Protein AF-A0A3D5KER5-F1 (afdb_monomer_lite)

Sequence (67 aa):
MLALRQKISPVDYAKINNYLLDENSTRGIIKTFALLKARLSQEDYDKIKDIASKYIDVDCVEDYIEQ

pLDDT: mean 88.1, std 10.47, range [50.88, 95.0]

Secondary structure (DSSP, 8-state):
-HHHHTTS-HHHHHHHHHHHT-SSHHHHHHHHHHHHHHHS-HHHHHHHHHHHTTTS-HHHHHHHH--

Radius of gyration: 11.35 Å; chains: 1; bounding box: 28×29×25 Å

Structure (mmCIF, N/CA/C/O backbone):
data_AF-A0A3D5KER5-F1
#
_entry.id   AF-A0A3D5KER5-F1
#
loop_
_atom_site.group_PDB
_atom_site.id
_atom_site.type_symbol
_atom_site.label_atom_id
_atom_site.label_alt_id
_atom_site.label_comp_id
_atom_site.label_asym_id
_atom_site.label_entity_id
_atom_site.label_seq_id
_atom_site.pdbx_PDB_ins_code
_atom_site.Cartn_x
_atom_site.Cartn_y
_atom_site.Cartn_z
_atom_site.occupancy
_atom_site.B_iso_or_equiv
_atom_site.auth_seq_id
_atom_site.auth_comp_id
_atom_site.auth_asym_id
_atom_site.auth_atom_id
_atom_site.pdbx_PDB_model_num
ATOM 1 N N . MET A 1 1 ? -3.077 14.626 1.327 1.00 51.53 1 MET A N 1
ATOM 2 C CA . MET A 1 1 ? -1.838 13.965 1.800 1.00 51.53 1 MET A CA 1
ATOM 3 C C . MET A 1 1 ? -1.601 14.110 3.310 1.00 51.53 1 MET A C 1
ATOM 5 O O . MET A 1 1 ? -1.533 13.084 3.972 1.00 51.53 1 MET A O 1
ATOM 9 N N . LEU A 1 2 ? -1.537 15.318 3.900 1.00 50.88 2 LEU A N 1
ATOM 10 C CA . LEU A 1 2 ? -1.257 15.491 5.347 1.00 50.88 2 LEU A CA 1
ATOM 11 C C . LEU A 1 2 ? -2.278 14.837 6.303 1.00 50.88 2 LEU A C 1
ATOM 13 O O . LEU A 1 2 ? -1.872 14.274 7.314 1.00 50.88 2 LEU A O 1
ATOM 17 N N . ALA A 1 3 ? -3.574 14.859 5.978 1.00 57.41 3 ALA A N 1
ATOM 18 C CA . ALA A 1 3 ? -4.612 14.270 6.834 1.00 57.41 3 ALA A CA 1
ATOM 19 C C . ALA A 1 3 ? -4.536 12.733 6.917 1.00 57.41 3 ALA A C 1
ATOM 21 O O . ALA A 1 3 ? -4.786 12.158 7.969 1.00 57.41 3 ALA A O 1
ATOM 22 N N . LEU A 1 4 ? -4.133 12.064 5.831 1.00 60.88 4 LEU A N 1
ATOM 23 C CA . LEU A 1 4 ? -3.966 10.604 5.800 1.00 60.88 4 LEU A CA 1
ATOM 24 C C . LEU A 1 4 ? -2.711 10.164 6.559 1.00 60.88 4 LEU A C 1
ATOM 26 O O . LEU A 1 4 ? -2.717 9.128 7.214 1.00 60.88 4 LEU A O 1
ATOM 30 N N . ARG A 1 5 ? -1.658 10.993 6.556 1.00 63.44 5 ARG A N 1
ATOM 31 C CA . ARG A 1 5 ? -0.435 10.735 7.328 1.00 63.44 5 ARG A CA 1
ATOM 32 C C . ARG A 1 5 ? -0.699 10.644 8.833 1.00 63.44 5 ARG A C 1
ATOM 34 O O . ARG A 1 5 ? -0.026 9.878 9.505 1.00 63.44 5 ARG A O 1
ATOM 41 N N . GLN A 1 6 ? -1.675 11.392 9.356 1.00 66.44 6 GLN A N 1
ATOM 42 C CA . GLN A 1 6 ? -2.056 11.325 10.774 1.00 66.44 6 GLN A CA 1
ATOM 43 C C . GLN A 1 6 ? -2.823 10.045 11.139 1.00 66.44 6 GLN A C 1
ATOM 45 O O . GLN A 1 6 ? -2.904 9.704 12.314 1.00 66.44 6 GLN A O 1
ATOM 50 N N . LYS A 1 7 ? -3.373 9.334 10.147 1.00 75.25 7 LYS A N 1
ATOM 51 C CA . LYS A 1 7 ? -4.152 8.100 10.335 1.00 75.25 7 LYS A CA 1
ATOM 52 C C . LYS A 1 7 ? -3.306 6.829 10.224 1.00 75.25 7 LYS A C 1
ATOM 54 O O . LYS A 1 7 ? -3.810 5.738 10.463 1.00 75.25 7 LYS A O 1
ATOM 59 N N . ILE A 1 8 ? -2.027 6.961 9.870 1.00 83.12 8 ILE A N 1
ATOM 60 C CA . ILE A 1 8 ? -1.087 5.847 9.735 1.00 83.12 8 ILE A CA 1
ATOM 61 C C . ILE A 1 8 ? -0.112 5.892 10.911 1.00 83.12 8 ILE A C 1
ATOM 63 O O . ILE A 1 8 ? 0.453 6.940 11.226 1.00 83.12 8 ILE A O 1
ATOM 67 N N . SER A 1 9 ? 0.098 4.747 11.562 1.00 88.75 9 SER A N 1
ATOM 68 C CA . SER A 1 9 ? 1.065 4.649 12.657 1.00 88.75 9 SER A CA 1
ATOM 69 C C . SER A 1 9 ? 2.491 4.951 12.161 1.00 88.75 9 SER A C 1
ATOM 71 O O . SER A 1 9 ? 2.818 4.640 11.012 1.00 88.75 9 SER A O 1
ATOM 73 N N . PRO A 1 10 ? 3.396 5.485 13.003 1.00 87.81 10 PRO A N 1
ATOM 74 C CA . PRO A 1 10 ? 4.793 5.694 12.608 1.00 87.81 10 PRO A CA 1
ATOM 75 C C . PRO A 1 10 ? 5.474 4.415 12.093 1.00 87.81 10 PRO A C 1
ATOM 77 O O . PRO A 1 10 ? 6.287 4.466 11.172 1.00 87.81 10 PRO A O 1
ATOM 80 N N . VAL A 1 11 ? 5.101 3.259 12.655 1.00 90.56 11 VAL A N 1
ATOM 81 C CA . VAL A 1 11 ? 5.602 1.942 12.242 1.00 90.56 11 VAL A CA 1
ATOM 82 C C . VAL A 1 11 ? 5.132 1.589 10.833 1.00 90.56 11 VAL A C 1
ATOM 84 O O . VAL A 1 11 ? 5.937 1.174 10.003 1.00 90.56 11 VAL A O 1
ATOM 87 N N . ASP A 1 12 ? 3.844 1.760 10.539 1.00 90.94 12 ASP A N 1
ATOM 88 C CA . ASP A 1 12 ? 3.311 1.467 9.208 1.00 90.94 12 ASP A CA 1
ATOM 89 C C . ASP A 1 12 ? 3.824 2.472 8.168 1.00 90.94 12 ASP A C 1
ATOM 91 O O . ASP A 1 12 ? 4.127 2.083 7.044 1.00 90.94 12 ASP A O 1
ATOM 95 N N . TYR A 1 13 ? 4.047 3.731 8.553 1.00 89.00 13 TYR A N 1
ATOM 96 C CA . TYR A 1 13 ? 4.703 4.714 7.690 1.00 89.00 13 TYR A CA 1
ATOM 97 C C . TYR A 1 13 ? 6.130 4.285 7.314 1.00 89.00 13 TYR A C 1
ATOM 99 O O . TYR A 1 13 ? 6.509 4.348 6.144 1.00 89.00 13 TYR A O 1
ATOM 107 N N . ALA A 1 14 ? 6.916 3.799 8.281 1.00 91.44 14 ALA A N 1
ATOM 108 C CA . ALA A 1 14 ? 8.254 3.273 8.013 1.00 91.44 14 ALA A CA 1
ATOM 109 C C . ALA A 1 14 ? 8.215 2.048 7.081 1.00 91.44 14 ALA A C 1
ATOM 111 O O . ALA A 1 14 ? 9.046 1.936 6.180 1.00 91.44 14 ALA A O 1
ATOM 112 N N . LYS A 1 15 ? 7.223 1.161 7.243 1.00 93.56 15 LYS A N 1
ATOM 113 C CA . LYS A 1 15 ? 7.018 0.022 6.333 1.00 93.56 15 LYS A CA 1
ATOM 114 C C . LYS A 1 1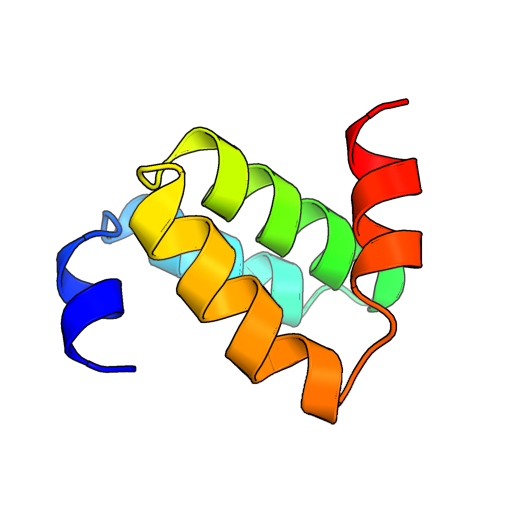5 ? 6.710 0.473 4.913 1.00 93.56 15 LYS A C 1
ATOM 116 O O . LYS A 1 15 ? 7.350 -0.025 3.996 1.00 93.56 15 LYS A O 1
ATOM 121 N N . ILE A 1 16 ? 5.792 1.426 4.738 1.00 92.12 16 ILE A N 1
ATOM 122 C CA . ILE A 1 16 ? 5.472 1.993 3.420 1.00 92.12 16 ILE A CA 1
ATOM 123 C C . ILE A 1 16 ? 6.738 2.558 2.777 1.00 92.12 16 ILE A C 1
ATOM 125 O O . ILE A 1 16 ? 7.025 2.248 1.627 1.00 92.12 16 ILE A O 1
ATOM 129 N N . ASN A 1 17 ? 7.540 3.318 3.526 1.00 91.12 17 ASN A N 1
ATOM 130 C CA . ASN A 1 17 ? 8.791 3.859 3.002 1.00 91.12 17 ASN A CA 1
ATOM 131 C C . ASN A 1 17 ? 9.754 2.751 2.543 1.00 91.12 17 ASN A C 1
ATOM 133 O O . ASN A 1 17 ? 10.334 2.852 1.470 1.00 91.12 17 ASN A O 1
ATOM 137 N N . ASN A 1 18 ? 9.878 1.667 3.311 1.00 94.19 18 ASN A N 1
ATOM 138 C CA . ASN A 1 18 ? 10.703 0.522 2.921 1.00 94.19 18 ASN A CA 1
ATOM 139 C C . ASN A 1 18 ? 10.142 -0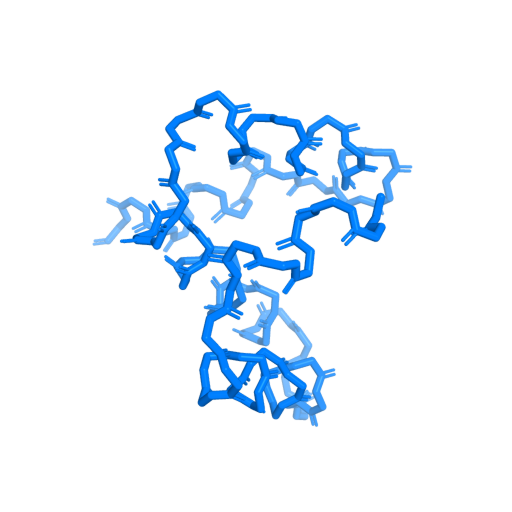.220 1.699 1.00 94.19 18 ASN A C 1
ATOM 141 O O . ASN A 1 18 ? 10.914 -0.674 0.864 1.00 94.19 18 ASN A O 1
ATOM 145 N N . TYR A 1 19 ? 8.818 -0.345 1.574 1.00 94.81 19 TYR A N 1
ATOM 146 C CA . TYR A 1 19 ? 8.188 -0.978 0.414 1.00 94.81 19 TYR A CA 1
ATOM 147 C C . TYR A 1 19 ? 8.387 -0.156 -0.857 1.00 94.81 19 TYR A C 1
ATOM 149 O O . TYR A 1 19 ? 8.674 -0.723 -1.902 1.00 94.81 19 TYR A O 1
ATOM 157 N N . LEU A 1 20 ? 8.294 1.171 -0.774 1.00 88.62 20 LEU A N 1
ATOM 158 C CA . LEU A 1 20 ? 8.514 2.054 -1.923 1.00 88.62 20 LEU A CA 1
ATOM 159 C C . LEU A 1 20 ? 9.982 2.108 -2.379 1.00 88.62 20 LEU A C 1
ATOM 161 O O . LEU A 1 20 ? 10.251 2.550 -3.491 1.00 88.62 20 LEU A O 1
ATOM 165 N N . LEU A 1 21 ? 10.913 1.647 -1.541 1.00 92.31 21 LEU A N 1
ATOM 166 C CA . LEU A 1 21 ? 12.335 1.496 -1.859 1.00 92.31 21 LEU A CA 1
ATOM 167 C C . LEU A 1 21 ? 12.713 0.055 -2.255 1.00 92.31 21 LEU A C 1
ATOM 169 O O . LEU A 1 21 ? 13.894 -0.228 -2.441 1.00 92.31 21 LEU A O 1
ATOM 173 N N . ASP A 1 22 ? 11.744 -0.863 -2.355 1.00 93.56 22 ASP A N 1
ATOM 174 C CA . ASP A 1 22 ? 11.984 -2.249 -2.773 1.00 93.56 22 ASP A CA 1
ATOM 175 C C . ASP A 1 22 ? 12.542 -2.273 -4.210 1.00 93.56 22 ASP A C 1
ATOM 177 O O . ASP A 1 22 ? 12.003 -1.618 -5.106 1.00 93.56 22 ASP A O 1
ATOM 181 N N . GLU A 1 23 ? 13.614 -3.044 -4.435 1.00 93.12 23 GLU A N 1
ATOM 182 C CA . GLU A 1 23 ? 14.237 -3.216 -5.760 1.00 93.12 23 GLU A CA 1
ATOM 183 C C . GLU A 1 23 ? 13.224 -3.675 -6.816 1.00 93.12 23 GLU A C 1
ATOM 185 O O . GLU A 1 23 ? 13.330 -3.331 -7.992 1.00 93.12 23 GLU A O 1
ATOM 190 N N . ASN A 1 24 ? 12.212 -4.434 -6.388 1.00 93.00 24 ASN A N 1
ATOM 191 C CA . ASN A 1 24 ? 11.056 -4.742 -7.204 1.00 93.00 24 ASN A CA 1
ATOM 192 C C . ASN A 1 24 ? 9.943 -3.728 -6.913 1.00 93.00 24 ASN A C 1
ATOM 194 O O . ASN A 1 24 ? 9.136 -3.901 -5.994 1.00 93.00 24 ASN A O 1
ATOM 198 N N . SER A 1 25 ? 9.870 -2.690 -7.747 1.00 88.75 25 SER A N 1
ATOM 199 C CA . SER A 1 25 ? 8.898 -1.605 -7.591 1.00 88.75 25 SER A CA 1
ATOM 200 C C . SER A 1 25 ? 7.447 -2.093 -7.626 1.00 88.75 25 SER A C 1
ATOM 202 O O . SER A 1 25 ? 6.628 -1.612 -6.846 1.00 88.75 25 SER A O 1
ATOM 204 N N . THR A 1 26 ? 7.121 -3.091 -8.457 1.00 91.31 26 THR A N 1
ATOM 205 C CA . THR A 1 26 ? 5.774 -3.685 -8.518 1.00 91.31 26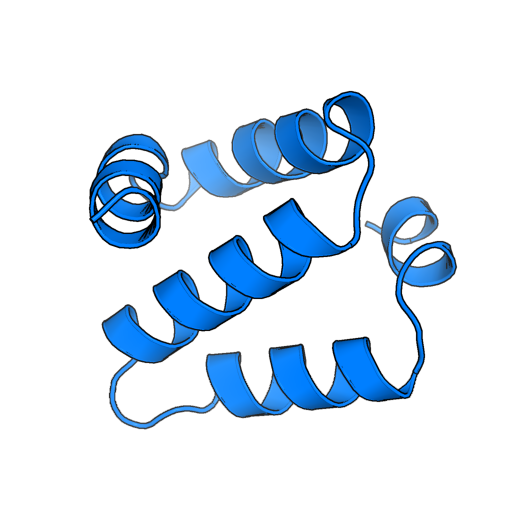 THR A CA 1
ATOM 206 C C . THR A 1 26 ? 5.391 -4.314 -7.182 1.00 91.31 26 THR A C 1
ATOM 208 O O . THR A 1 26 ? 4.336 -4.014 -6.624 1.00 91.31 26 THR A O 1
ATOM 211 N N . ARG A 1 27 ? 6.281 -5.131 -6.608 1.00 92.75 27 ARG A N 1
ATOM 212 C CA . ARG A 1 27 ? 6.082 -5.733 -5.284 1.00 92.75 27 ARG A CA 1
ATOM 213 C C . ARG A 1 27 ? 5.961 -4.667 -4.194 1.00 92.75 27 ARG A C 1
ATOM 215 O O . ARG A 1 27 ? 5.150 -4.819 -3.281 1.00 92.75 27 ARG A O 1
ATOM 222 N N . GLY A 1 28 ? 6.760 -3.608 -4.284 1.00 93.94 28 GLY A N 1
ATOM 223 C CA . GLY A 1 28 ? 6.710 -2.463 -3.378 1.00 93.94 28 GLY A CA 1
ATOM 224 C C . GLY A 1 28 ? 5.352 -1.759 -3.376 1.00 93.94 28 GLY A C 1
ATOM 225 O O . GLY A 1 28 ? 4.773 -1.511 -2.314 1.00 93.94 28 GLY A O 1
ATOM 226 N N . ILE A 1 29 ? 4.806 -1.503 -4.565 1.00 93.00 29 ILE A N 1
ATOM 227 C CA . ILE A 1 29 ? 3.478 -0.908 -4.749 1.00 93.00 29 ILE A CA 1
ATOM 228 C C . ILE A 1 29 ? 2.394 -1.831 -4.178 1.00 93.00 29 ILE A C 1
ATOM 230 O O . ILE A 1 29 ? 1.623 -1.383 -3.331 1.00 93.00 29 ILE A O 1
ATOM 234 N N . ILE A 1 30 ? 2.386 -3.121 -4.535 1.00 94.50 30 ILE A N 1
ATOM 235 C CA . ILE A 1 30 ? 1.389 -4.089 -4.036 1.00 94.50 30 ILE A CA 1
ATOM 236 C C . ILE A 1 30 ? 1.392 -4.138 -2.501 1.00 94.50 30 ILE A C 1
ATOM 238 O O . ILE A 1 30 ? 0.351 -3.974 -1.867 1.00 94.50 30 ILE A O 1
ATOM 242 N N . LYS A 1 31 ? 2.568 -4.272 -1.871 1.00 95.00 31 LYS A N 1
ATOM 243 C CA . LYS A 1 31 ? 2.688 -4.287 -0.399 1.00 95.00 31 LYS A CA 1
ATOM 244 C C . LYS A 1 31 ? 2.210 -2.987 0.247 1.00 95.00 31 LYS A C 1
ATOM 246 O O . LYS A 1 31 ? 1.637 -3.016 1.337 1.00 95.00 31 LYS A O 1
ATOM 251 N N . THR A 1 32 ? 2.450 -1.854 -0.408 1.00 94.00 32 THR A N 1
ATOM 252 C CA . THR A 1 32 ? 1.999 -0.543 0.070 1.00 94.00 32 THR A CA 1
ATOM 253 C C . THR A 1 32 ? 0.477 -0.464 0.066 1.00 94.00 32 THR A C 1
ATOM 255 O O . THR A 1 32 ? -0.115 -0.135 1.094 1.00 94.00 32 THR A O 1
ATOM 258 N N . PHE A 1 33 ? -0.165 -0.821 -1.047 1.00 94.56 33 PHE A N 1
ATOM 259 C CA . PHE A 1 33 ? -1.622 -0.796 -1.160 1.00 94.56 33 PHE A CA 1
ATOM 260 C C . PHE A 1 33 ? -2.294 -1.821 -0.243 1.00 94.56 33 PHE A C 1
ATOM 262 O O . PHE A 1 33 ? -3.274 -1.469 0.410 1.00 94.56 33 PHE A O 1
ATOM 269 N N . ALA A 1 34 ? -1.725 -3.020 -0.091 1.00 94.94 34 ALA A N 1
ATOM 270 C CA . ALA A 1 34 ? -2.221 -4.028 0.846 1.00 94.94 34 ALA A CA 1
ATOM 271 C C . ALA A 1 34 ? -2.195 -3.526 2.300 1.00 94.94 34 ALA A C 1
ATOM 273 O O . ALA A 1 34 ? -3.173 -3.663 3.037 1.00 94.94 34 ALA A O 1
ATOM 274 N N . LEU A 1 35 ? -1.093 -2.889 2.718 1.00 94.06 35 LEU A N 1
ATOM 275 C CA . LEU A 1 35 ? -0.982 -2.331 4.066 1.00 94.06 35 LEU A CA 1
ATOM 276 C C . LEU A 1 35 ? -1.971 -1.180 4.284 1.00 94.06 35 LEU A C 1
ATOM 278 O O . LEU A 1 35 ? -2.580 -1.093 5.348 1.00 94.06 35 LEU A O 1
ATOM 282 N N . LEU A 1 36 ? -2.150 -0.309 3.290 1.00 92.75 36 LEU A N 1
ATOM 283 C CA . LEU A 1 36 ? -3.106 0.795 3.364 1.00 92.75 36 LEU A CA 1
ATOM 284 C C . LEU A 1 36 ? -4.554 0.287 3.450 1.00 92.75 36 LEU A C 1
ATOM 286 O O . LEU A 1 36 ? -5.284 0.755 4.323 1.00 92.75 36 LEU A O 1
ATOM 290 N N . LYS A 1 37 ? -4.935 -0.712 2.640 1.00 93.31 37 LYS A N 1
ATOM 291 C CA . LYS A 1 37 ? -6.262 -1.363 2.663 1.00 93.31 37 LYS A CA 1
ATOM 292 C C . LYS A 1 37 ? -6.565 -1.980 4.029 1.00 93.31 37 LYS A C 1
ATOM 294 O O . LYS A 1 37 ? -7.671 -1.857 4.536 1.00 93.31 37 LYS A O 1
ATOM 299 N N . ALA A 1 38 ? -5.560 -2.582 4.665 1.00 92.50 38 ALA A N 1
ATOM 300 C CA . ALA A 1 38 ? -5.701 -3.209 5.979 1.00 92.50 38 ALA A CA 1
ATOM 301 C C . ALA A 1 38 ? -5.758 -2.220 7.162 1.00 92.50 38 ALA A C 1
ATOM 303 O O . ALA A 1 38 ? -6.134 -2.610 8.270 1.00 92.50 38 ALA A O 1
ATOM 304 N N . ARG A 1 39 ? -5.310 -0.970 6.983 1.00 90.75 39 ARG A N 1
ATOM 305 C CA . ARG A 1 39 ? -5.155 0.007 8.079 1.00 90.75 39 ARG A CA 1
ATOM 306 C C . ARG A 1 39 ? -6.143 1.155 8.032 1.00 90.75 39 ARG A C 1
ATOM 308 O O . ARG A 1 39 ? -6.477 1.701 9.081 1.00 90.75 39 ARG A O 1
ATOM 315 N N . LEU A 1 40 ? -6.555 1.553 6.839 1.00 90.44 40 LEU A N 1
ATOM 316 C CA . LEU A 1 40 ? -7.453 2.676 6.641 1.00 90.44 40 LEU A CA 1
ATOM 317 C C . LEU A 1 40 ? -8.908 2.209 6.631 1.00 90.44 40 LEU A C 1
ATOM 319 O O . LEU A 1 40 ? -9.210 1.045 6.381 1.00 90.44 40 LEU A O 1
ATOM 323 N N . SER A 1 41 ? -9.821 3.142 6.892 1.00 91.69 41 SER A N 1
ATOM 324 C CA . SER A 1 41 ? -11.224 2.921 6.554 1.00 91.69 41 SER A CA 1
ATOM 325 C C . SER A 1 41 ? -11.374 2.825 5.035 1.00 91.69 41 SER A C 1
ATOM 327 O O . SER A 1 41 ? -10.567 3.391 4.293 1.00 91.69 41 SER A O 1
ATOM 329 N N . GLN A 1 42 ? -12.442 2.172 4.572 1.00 91.88 42 GLN A N 1
ATOM 330 C CA . GLN A 1 42 ? -12.742 2.087 3.143 1.00 91.88 42 GLN A CA 1
ATOM 331 C C . GLN A 1 42 ? -12.783 3.47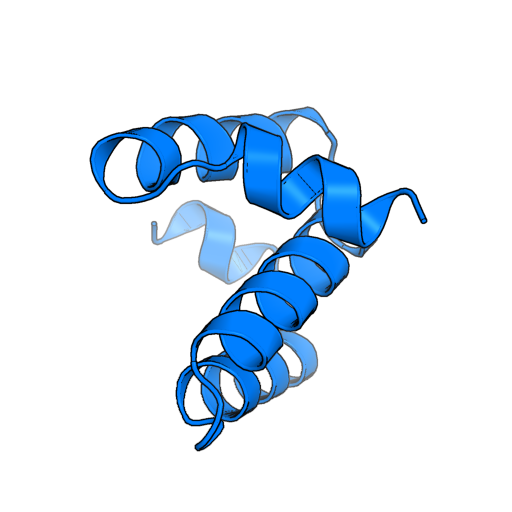9 2.488 1.00 91.88 42 GLN A C 1
ATOM 333 O O . GLN A 1 42 ? -12.158 3.689 1.458 1.00 91.88 42 GLN A O 1
ATOM 338 N N . GLU A 1 43 ? -13.413 4.461 3.143 1.00 92.62 43 GLU A N 1
ATOM 339 C CA . GLU A 1 43 ? -13.499 5.842 2.649 1.00 92.62 43 GLU A CA 1
ATOM 340 C C . GLU A 1 43 ? -12.117 6.497 2.469 1.00 92.62 43 GLU A C 1
ATOM 342 O O . GLU A 1 43 ? -11.858 7.174 1.473 1.00 92.62 43 GLU A O 1
ATOM 347 N N . ASP A 1 44 ? -11.215 6.326 3.438 1.00 91.62 44 ASP A N 1
ATOM 348 C CA . ASP A 1 44 ? -9.864 6.885 3.354 1.00 91.62 44 ASP A CA 1
ATOM 349 C C . ASP A 1 44 ? -9.010 6.149 2.318 1.00 91.62 44 ASP A C 1
ATOM 351 O O . ASP A 1 44 ? -8.198 6.774 1.631 1.00 91.62 44 ASP A O 1
ATOM 355 N N . TYR A 1 45 ? -9.199 4.837 2.193 1.00 92.75 45 TYR A N 1
ATOM 356 C CA . TYR A 1 45 ? -8.518 4.025 1.198 1.00 92.75 45 TYR A CA 1
ATOM 357 C C . TYR A 1 45 ? -8.958 4.387 -0.225 1.00 92.75 45 TYR A C 1
ATOM 359 O O . TYR A 1 45 ? -8.110 4.607 -1.089 1.00 92.75 45 TYR A O 1
ATOM 367 N N . ASP A 1 46 ? -10.257 4.571 -0.455 1.00 93.50 46 ASP A N 1
ATOM 368 C CA . ASP A 1 46 ? -10.799 4.988 -1.751 1.00 93.50 46 ASP A CA 1
ATOM 369 C C . ASP A 1 46 ? -10.272 6.366 -2.174 1.00 93.50 46 ASP A C 1
ATOM 371 O O . ASP A 1 46 ? -9.924 6.563 -3.337 1.00 93.50 46 ASP A O 1
ATOM 375 N N . LYS A 1 47 ? -10.088 7.299 -1.228 1.00 92.69 47 LYS A N 1
ATOM 376 C CA . LYS A 1 47 ? -9.420 8.586 -1.504 1.00 92.69 47 LYS A CA 1
ATOM 377 C C . LYS A 1 47 ? -7.970 8.410 -1.955 1.00 92.69 47 LYS A C 1
ATOM 379 O O . LYS A 1 47 ? -7.497 9.180 -2.787 1.00 92.69 47 LYS A O 1
ATOM 384 N N . ILE A 1 48 ? -7.239 7.437 -1.404 1.00 90.88 48 ILE A N 1
ATOM 385 C CA . ILE A 1 48 ? -5.880 7.129 -1.873 1.00 90.88 48 ILE A CA 1
ATOM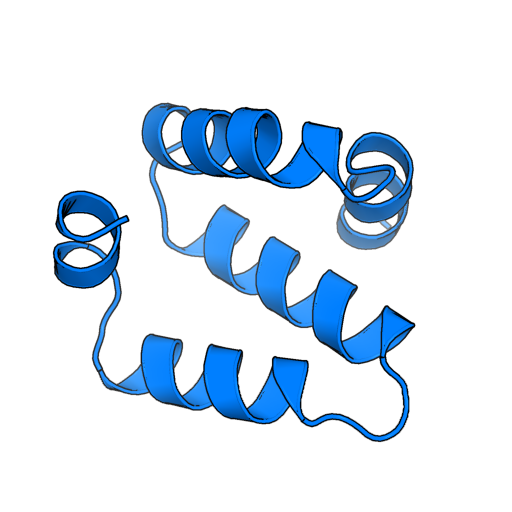 386 C C . ILE A 1 48 ? -5.926 6.536 -3.277 1.00 90.88 48 ILE A C 1
ATOM 388 O O . ILE A 1 48 ? -5.141 6.970 -4.121 1.00 90.88 48 ILE A O 1
ATOM 392 N N . LYS A 1 49 ? -6.844 5.599 -3.538 1.00 93.19 49 LYS A N 1
ATOM 393 C CA . LYS A 1 49 ? -7.019 5.008 -4.870 1.00 93.19 49 LYS A CA 1
ATOM 394 C C . LYS A 1 49 ? -7.317 6.074 -5.924 1.00 93.19 49 LYS A C 1
ATOM 396 O O . LYS A 1 49 ? -6.646 6.088 -6.947 1.00 93.19 49 LYS A O 1
ATOM 401 N N . ASP A 1 50 ? -8.213 7.021 -5.644 1.00 93.62 50 ASP A N 1
ATOM 402 C CA . ASP A 1 50 ? -8.533 8.137 -6.554 1.00 93.62 50 ASP A CA 1
ATOM 403 C C . ASP A 1 50 ? -7.327 9.048 -6.856 1.00 93.62 50 ASP A C 1
ATOM 405 O O . ASP A 1 50 ? -7.147 9.548 -7.967 1.00 93.62 50 ASP A O 1
ATOM 409 N N . ILE A 1 51 ? -6.457 9.270 -5.868 1.00 90.69 51 ILE A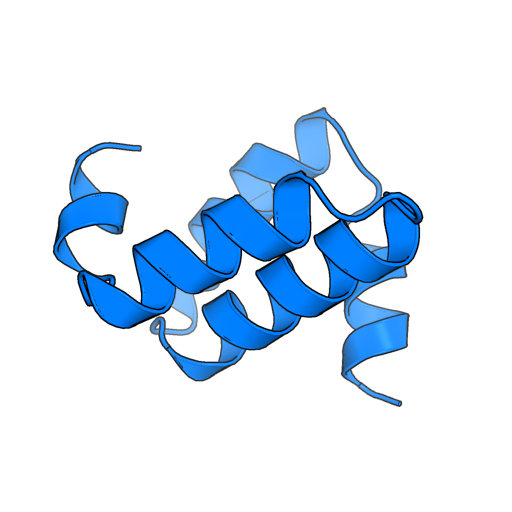 N 1
ATOM 410 C CA . ILE A 1 51 ? -5.235 10.051 -6.086 1.00 90.69 51 ILE A CA 1
ATOM 411 C C . ILE A 1 51 ? -4.230 9.247 -6.918 1.00 90.69 51 ILE A C 1
ATOM 413 O O . ILE A 1 51 ? -3.604 9.802 -7.821 1.00 90.69 51 ILE A O 1
ATOM 417 N N . ALA A 1 52 ? -4.050 7.966 -6.601 1.00 91.06 52 ALA A N 1
ATOM 418 C CA . ALA A 1 52 ? -3.051 7.117 -7.232 1.00 91.06 52 ALA A CA 1
ATOM 419 C C . ALA A 1 52 ? -3.426 6.688 -8.656 1.00 91.06 52 ALA A C 1
ATOM 421 O O . ALA A 1 52 ? -2.530 6.563 -9.489 1.00 91.06 52 ALA A O 1
ATOM 422 N N . SER A 1 53 ? -4.718 6.542 -8.963 1.00 93.75 53 SER A N 1
ATOM 423 C CA . SER A 1 53 ? -5.230 6.158 -10.289 1.00 93.75 53 SER A CA 1
ATOM 424 C C . SER A 1 53 ? -4.814 7.122 -11.403 1.00 93.75 53 SER A C 1
ATOM 426 O O . SER A 1 53 ? -4.761 6.756 -12.572 1.00 93.75 53 SER A O 1
ATOM 428 N N . LYS A 1 54 ? -4.437 8.354 -11.046 1.00 94.62 54 LYS A N 1
ATOM 429 C CA . LYS A 1 54 ? -3.882 9.356 -11.970 1.00 94.62 54 LYS A CA 1
ATOM 430 C C . LYS A 1 54 ? -2.473 9.020 -12.462 1.00 94.62 54 LYS A C 1
ATOM 432 O O . LYS A 1 54 ? -1.996 9.657 -13.397 1.00 94.62 54 LYS A O 1
ATOM 437 N N . TYR A 1 55 ? -1.799 8.074 -11.814 1.00 91.44 55 TYR A N 1
ATOM 438 C CA . TYR A 1 55 ? -0.392 7.752 -12.050 1.00 91.44 55 TYR A CA 1
ATOM 439 C C . TYR A 1 55 ? -0.149 6.264 -12.306 1.00 91.44 55 TYR A C 1
ATOM 441 O O . TYR A 1 55 ? 0.820 5.930 -12.985 1.00 91.44 55 TYR A O 1
ATOM 449 N N . ILE A 1 56 ? -0.988 5.381 -11.760 1.00 89.94 56 ILE A N 1
ATOM 450 C CA . ILE A 1 56 ? -0.857 3.927 -11.890 1.00 89.94 56 ILE A CA 1
ATOM 451 C C . ILE A 1 56 ? -2.219 3.271 -12.127 1.00 89.94 56 ILE A C 1
ATOM 453 O O . ILE A 1 56 ? -3.253 3.823 -11.758 1.00 89.94 56 ILE A O 1
ATOM 457 N N . ASP A 1 57 ? -2.200 2.064 -12.688 1.00 92.88 57 ASP A N 1
ATOM 458 C CA . ASP A 1 57 ? -3.378 1.202 -12.787 1.00 92.88 57 ASP A CA 1
ATOM 459 C C . ASP A 1 57 ? -3.662 0.563 -11.418 1.00 92.88 57 ASP A C 1
ATOM 461 O O . ASP A 1 57 ? -3.049 -0.435 -11.033 1.00 92.88 57 ASP A O 1
ATOM 465 N N . VAL A 1 58 ? -4.525 1.215 -10.637 1.00 91.31 58 VAL A N 1
ATOM 466 C CA . VAL A 1 58 ? -4.869 0.780 -9.275 1.00 91.31 58 VAL A CA 1
ATOM 467 C C . VAL A 1 58 ? -5.754 -0.465 -9.290 1.00 91.31 58 VAL A C 1
ATOM 469 O O . VAL A 1 58 ? -5.638 -1.275 -8.375 1.00 91.31 58 VAL A O 1
ATOM 472 N N . ASP A 1 59 ? -6.581 -0.647 -10.320 1.00 91.06 59 ASP A N 1
ATOM 473 C CA . ASP A 1 59 ? -7.447 -1.824 -10.444 1.00 91.06 59 ASP A CA 1
ATOM 474 C C . ASP A 1 59 ? -6.587 -3.083 -10.625 1.00 91.06 59 ASP A C 1
ATOM 476 O O . ASP A 1 59 ? -6.751 -4.063 -9.903 1.00 91.06 59 ASP A O 1
ATOM 480 N N . CYS A 1 60 ? -5.552 -2.999 -11.469 1.00 91.25 60 CYS A N 1
ATOM 481 C CA . CYS A 1 60 ? -4.551 -4.056 -11.607 1.00 91.25 60 CYS A CA 1
ATOM 482 C C . CYS A 1 60 ? -3.833 -4.364 -10.279 1.00 91.25 60 CYS A C 1
ATOM 484 O O . CYS A 1 60 ? -3.562 -5.522 -9.973 1.00 91.25 60 CYS A O 1
ATOM 486 N N . VAL A 1 61 ? -3.528 -3.352 -9.458 1.00 92.12 61 VAL A N 1
ATOM 487 C CA . VAL A 1 61 ? -2.909 -3.565 -8.136 1.00 92.12 61 VAL A CA 1
ATOM 488 C C . VAL A 1 61 ? -3.865 -4.277 -7.175 1.00 92.12 61 VAL A C 1
ATOM 490 O O . VAL A 1 61 ? -3.418 -5.156 -6.438 1.00 92.12 61 VAL A O 1
ATOM 493 N N . GLU A 1 62 ? -5.151 -3.925 -7.180 1.00 90.62 62 GLU A N 1
ATOM 494 C CA . GLU A 1 62 ? -6.173 -4.567 -6.343 1.00 90.62 62 GLU A CA 1
ATOM 495 C C . GLU A 1 62 ? -6.339 -6.052 -6.690 1.00 90.62 62 GLU A C 1
ATOM 497 O O . GLU A 1 62 ? -6.381 -6.878 -5.776 1.00 90.62 62 GLU A O 1
ATOM 502 N N . ASP A 1 63 ? -6.296 -6.409 -7.976 1.00 93.38 63 ASP A N 1
ATOM 503 C CA . ASP A 1 63 ? -6.349 -7.807 -8.424 1.00 93.38 63 ASP A CA 1
ATOM 504 C C . ASP A 1 63 ? -5.211 -8.662 -7.838 1.00 93.38 63 ASP A C 1
ATOM 506 O O . ASP A 1 63 ? -5.394 -9.853 -7.592 1.00 93.38 63 ASP A O 1
ATOM 510 N N . TYR A 1 64 ? -4.030 -8.081 -7.590 1.00 89.69 64 TYR A N 1
ATOM 511 C CA . TYR A 1 64 ? -2.912 -8.778 -6.932 1.00 89.69 64 TYR A CA 1
ATOM 512 C C . TYR A 1 64 ? -3.047 -8.861 -5.409 1.00 89.69 64 TYR A C 1
ATOM 514 O O . TYR A 1 64 ? -2.359 -9.668 -4.786 1.00 89.69 64 TYR A O 1
ATOM 522 N N . ILE A 1 65 ? -3.860 -8.001 -4.797 1.00 88.56 65 ILE A N 1
ATOM 523 C CA . ILE A 1 65 ? -4.079 -7.981 -3.344 1.00 88.56 65 ILE A CA 1
ATOM 524 C C . ILE A 1 65 ? -5.179 -8.970 -2.947 1.00 88.56 65 ILE A C 1
ATOM 526 O O . ILE A 1 65 ? -5.157 -9.485 -1.832 1.00 88.56 65 ILE A O 1
ATOM 530 N N . GLU A 1 66 ? -6.143 -9.209 -3.834 1.00 80.81 66 GLU A N 1
ATOM 531 C CA . GLU A 1 66 ? -7.290 -10.094 -3.592 1.00 80.81 66 GLU A CA 1
ATOM 532 C C . GLU A 1 66 ? -7.018 -11.574 -3.922 1.00 80.81 66 GLU A C 1
ATOM 534 O O . GLU A 1 66 ? -7.866 -12.424 -3.645 1.00 80.81 66 GLU A O 1
ATOM 539 N N . GLN A 1 67 ? -5.833 -11.880 -4.462 1.00 64.94 67 GLN A N 1
ATOM 540 C CA . GLN A 1 67 ? -5.301 -13.238 -4.656 1.00 64.94 67 GLN A CA 1
ATOM 541 C C . GLN A 1 67 ? -4.669 -13.803 -3.380 1.00 64.94 67 GLN A C 1
ATOM 543 O O . GLN A 1 67 ? -4.884 -15.010 -3.119 1.00 64.94 67 GLN A O 1
#

Foldseek 3Di:
DVVVVVQDDPVLVVVLVVLCVPPPNLRSVLVNLLSCVVRDDPVSSVVVVVVCVVPDDVVVSVVVNVD